Protein AF-A0A4U9IM00-F1 (afdb_monomer)

Mean predicted aligned error: 6.42 Å

Nearest PDB structures (foldseek):
  4ldp-assembly1_A  TM=7.781E-01  e=1.120E-02  Saccharopolyspora spinosa
  4lei-assembly1_A  TM=7.930E-01  e=1.567E-02  Saccharopolyspora spinosa
  8ina-assembly1_A  TM=5.988E-01  e=1.047E-02  Catharanthus roseus
  4ldp-assembly1_B  TM=6.568E-01  e=1.793E-02  Saccharopolyspora spinosa
  8inv-assembly1_A  TM=6.585E-01  e=3.281E-02  Catharanthus roseus

Foldseek 3Di:
DEEEEDEWPLDLVTLVVVLVVQVVCVVVVYAYEYEEAPVSVVSDDDPRHHYDHFDDDDPQQPVDDDPVSVVVSVVVRVVRCVVTPDDPPDCVSVDD

Organism: NCBI:txid83655

Sequence (96 aa):
MSHFAVITLPLYSHMHAMEALAKHLIVRGHRVTFFQQEEARTLLTEPQAHFIAVGNPTPFAMQEPGFFHLISGMASVTDMLCRELPSPSDSTILTP

pLDDT: mean 83.59, std 14.33, range [48.91, 97.62]

Structure (mmCIF, N/CA/C/O backbone):
data_AF-A0A4U9IM00-F1
#
_entry.id   AF-A0A4U9IM00-F1
#
loop_
_atom_site.group_PDB
_atom_site.id
_atom_site.type_symbol
_atom_site.label_atom_id
_atom_site.label_alt_id
_atom_site.label_comp_id
_atom_site.label_asym_id
_atom_site.label_entity_id
_atom_site.label_seq_id
_atom_site.pdbx_PDB_ins_code
_atom_site.Cartn_x
_atom_site.Cartn_y
_atom_site.Cartn_z
_atom_site.occupancy
_atom_site.B_iso_or_equiv
_atom_site.auth_seq_id
_atom_site.auth_comp_id
_atom_site.auth_asym_id
_atom_site.auth_atom_id
_atom_site.pdbx_PDB_model_num
ATOM 1 N N . MET A 1 1 ? -12.340 -5.238 16.573 1.00 81.00 1 MET A N 1
ATOM 2 C CA . MET A 1 1 ? -11.169 -4.555 15.989 1.00 81.00 1 MET A CA 1
ATOM 3 C C . MET A 1 1 ? -10.248 -5.602 15.407 1.00 81.00 1 MET A C 1
ATOM 5 O O . MET A 1 1 ? -9.998 -6.594 16.078 1.00 81.00 1 MET A O 1
ATOM 9 N N . SER A 1 2 ? -9.757 -5.358 14.197 1.00 91.88 2 SER A N 1
ATOM 10 C CA . SER A 1 2 ? -8.766 -6.207 13.525 1.00 91.88 2 SER A CA 1
ATOM 11 C C . SER A 1 2 ? -7.670 -5.313 12.966 1.00 91.88 2 SER A C 1
ATOM 13 O O . SER A 1 2 ? -7.904 -4.118 12.752 1.00 91.88 2 SER A O 1
ATOM 15 N N . HIS A 1 3 ? -6.505 -5.894 12.718 1.00 92.19 3 HIS A N 1
ATOM 16 C CA . HIS A 1 3 ? -5.399 -5.218 12.061 1.00 92.19 3 HIS A CA 1
ATOM 17 C C . HIS A 1 3 ? -5.157 -5.848 10.697 1.00 92.19 3 HIS A C 1
ATOM 19 O O . HIS A 1 3 ? -5.012 -7.063 10.589 1.00 92.19 3 HIS A O 1
ATOM 25 N N . PHE A 1 4 ? -5.156 -5.016 9.663 1.00 93.44 4 PHE A N 1
ATOM 26 C CA . PHE A 1 4 ? -4.866 -5.403 8.294 1.00 93.44 4 PHE A CA 1
ATOM 27 C C . PHE A 1 4 ? -3.475 -4.922 7.893 1.00 93.44 4 PHE A C 1
ATOM 29 O O . PHE A 1 4 ? -3.187 -3.724 7.924 1.00 93.44 4 PHE A O 1
ATOM 36 N N . ALA A 1 5 ? -2.631 -5.862 7.483 1.00 93.50 5 ALA A N 1
ATOM 37 C CA . ALA A 1 5 ? -1.410 -5.561 6.755 1.00 93.50 5 ALA A CA 1
ATOM 38 C C . ALA A 1 5 ? -1.743 -5.418 5.265 1.00 93.50 5 ALA A C 1
ATOM 40 O O . ALA A 1 5 ? -2.399 -6.285 4.684 1.00 93.50 5 ALA A O 1
ATOM 41 N N . VAL A 1 6 ? -1.299 -4.327 4.651 1.00 94.44 6 VAL A N 1
ATOM 42 C CA . VAL A 1 6 ? -1.419 -4.093 3.214 1.00 94.44 6 VAL A CA 1
ATOM 43 C C . VAL A 1 6 ? -0.048 -4.250 2.581 1.00 94.44 6 VAL A C 1
ATOM 45 O O . VAL A 1 6 ? 0.881 -3.500 2.875 1.00 94.44 6 VAL A O 1
ATOM 48 N N . ILE A 1 7 ? 0.038 -5.224 1.683 1.00 91.75 7 ILE A N 1
ATOM 49 C CA . ILE A 1 7 ? 1.196 -5.491 0.839 1.00 91.75 7 ILE A CA 1
ATOM 50 C C . ILE A 1 7 ? 0.685 -5.384 -0.592 1.00 91.75 7 ILE A C 1
ATOM 52 O O . ILE A 1 7 ? -0.228 -6.107 -0.989 1.00 91.75 7 ILE A O 1
ATOM 56 N N . THR A 1 8 ? 1.208 -4.427 -1.346 1.00 89.56 8 THR A N 1
ATOM 57 C CA . THR A 1 8 ? 0.742 -4.132 -2.703 1.00 89.56 8 THR A CA 1
ATOM 58 C C . THR A 1 8 ? 1.895 -3.641 -3.558 1.00 89.56 8 THR A C 1
ATOM 60 O O . THR A 1 8 ? 2.953 -3.297 -3.031 1.00 89.56 8 THR A O 1
ATOM 63 N N . LEU A 1 9 ? 1.703 -3.596 -4.877 1.00 84.81 9 LEU A N 1
ATOM 64 C CA . LEU A 1 9 ? 2.709 -3.033 -5.765 1.00 84.81 9 LEU A CA 1
ATOM 65 C C . LEU A 1 9 ? 2.946 -1.563 -5.391 1.00 84.81 9 LEU A C 1
ATOM 67 O O . LEU A 1 9 ? 1.971 -0.819 -5.250 1.00 84.81 9 LEU A O 1
ATOM 71 N N . PRO A 1 10 ? 4.207 -1.111 -5.320 1.00 85.50 10 PRO A N 1
ATOM 72 C CA . PRO A 1 10 ? 4.534 0.282 -5.030 1.00 85.50 10 PRO A CA 1
ATOM 73 C C . PRO A 1 10 ? 4.295 1.221 -6.235 1.00 85.50 10 PRO A C 1
ATOM 75 O O . PRO A 1 10 ? 5.077 2.110 -6.545 1.00 85.50 10 PRO A O 1
ATOM 78 N N . LEU A 1 11 ? 3.183 1.017 -6.941 1.00 86.31 11 LEU A N 1
ATOM 79 C CA . LEU A 1 11 ? 2.713 1.814 -8.066 1.00 86.31 11 LEU A CA 1
ATOM 80 C C . LEU A 1 11 ? 1.522 2.663 -7.644 1.00 86.31 11 LEU A C 1
ATOM 82 O O . LEU A 1 11 ? 0.645 2.185 -6.926 1.00 86.31 11 LEU A O 1
ATOM 86 N N . TYR A 1 12 ? 1.436 3.884 -8.177 1.00 89.06 12 TYR A N 1
ATOM 87 C CA . TYR A 1 12 ? 0.382 4.839 -7.825 1.00 89.06 12 TYR A CA 1
ATOM 88 C C . TYR A 1 12 ? -1.029 4.232 -7.869 1.00 89.06 12 TYR A C 1
ATOM 90 O O . TYR A 1 12 ? -1.768 4.325 -6.894 1.00 89.06 12 TYR A O 1
ATOM 98 N N . SER A 1 13 ? -1.392 3.550 -8.961 1.00 91.31 13 SER A N 1
ATOM 99 C CA . SER A 1 13 ? -2.733 2.968 -9.119 1.00 91.31 13 SER A CA 1
ATOM 100 C C . SER A 1 13 ? -3.071 1.924 -8.051 1.00 91.31 13 SER A C 1
ATOM 102 O O . SER A 1 13 ? -4.212 1.851 -7.602 1.00 91.31 13 SER A O 1
ATOM 104 N N . HIS A 1 14 ? -2.085 1.139 -7.619 1.00 91.94 14 HIS A N 1
ATOM 105 C CA . HIS A 1 14 ? -2.266 0.066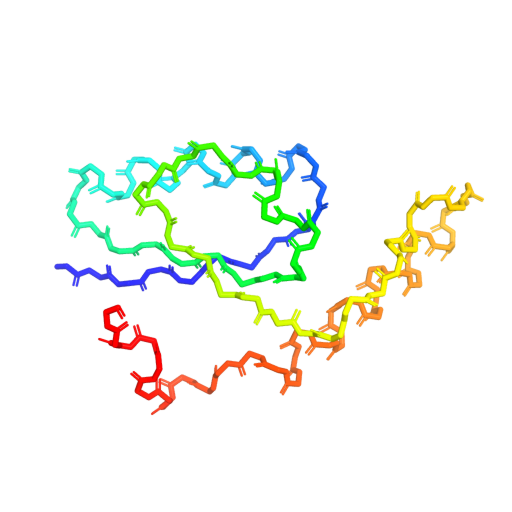 -6.646 1.00 91.94 14 HIS A CA 1
ATOM 106 C C . HIS A 1 14 ? -2.296 0.618 -5.221 1.00 91.94 14 HIS A C 1
ATOM 108 O O . HIS A 1 14 ? -3.169 0.252 -4.434 1.00 91.94 14 HIS A O 1
ATOM 114 N N . MET A 1 15 ? -1.383 1.540 -4.913 1.00 92.69 15 MET A N 1
ATOM 115 C CA . MET A 1 15 ? -1.331 2.227 -3.624 1.00 92.69 15 MET A CA 1
ATOM 116 C C . MET A 1 15 ? -2.613 3.024 -3.385 1.00 92.69 15 MET A C 1
ATOM 118 O O . MET A 1 15 ? -3.243 2.867 -2.343 1.00 92.69 15 MET A O 1
ATOM 122 N N . HIS A 1 16 ? -3.067 3.791 -4.380 1.00 94.69 16 HIS A N 1
ATOM 123 C CA . HIS A 1 16 ? -4.272 4.607 -4.262 1.00 94.69 16 HIS A CA 1
ATOM 124 C C . HIS A 1 16 ? -5.548 3.763 -4.107 1.00 94.69 16 HIS A C 1
ATOM 126 O O . HIS A 1 16 ? -6.409 4.081 -3.286 1.00 94.69 16 HIS A O 1
ATOM 132 N N . ALA A 1 17 ? -5.663 2.651 -4.842 1.00 95.75 17 ALA A N 1
ATOM 133 C CA . ALA A 1 17 ? -6.794 1.734 -4.695 1.00 95.75 17 ALA A CA 1
ATOM 134 C C . ALA A 1 17 ? -6.840 1.101 -3.293 1.00 95.75 17 ALA A C 1
ATOM 136 O O . ALA A 1 17 ? -7.898 1.060 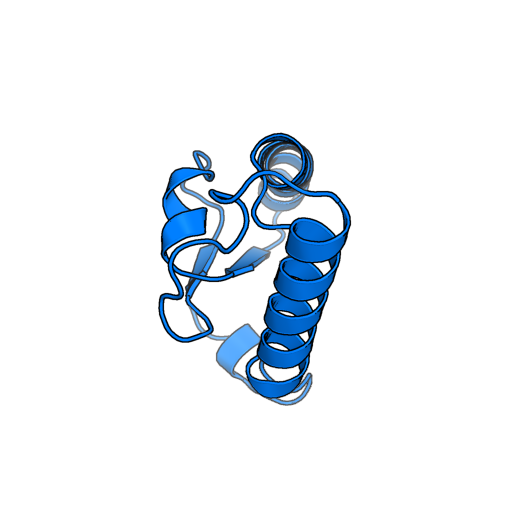-2.659 1.00 95.75 17 ALA A O 1
ATOM 137 N N . MET A 1 18 ? -5.692 0.650 -2.781 1.00 97.12 18 MET A N 1
ATOM 138 C CA . MET A 1 18 ? -5.611 0.064 -1.442 1.00 97.12 18 MET A CA 1
ATOM 139 C C . MET A 1 18 ? -5.811 1.098 -0.335 1.00 97.12 18 MET A C 1
ATOM 141 O O . MET A 1 18 ? -6.407 0.783 0.692 1.00 97.12 18 MET A O 1
ATOM 145 N N . GLU A 1 19 ? -5.384 2.340 -0.544 1.00 96.06 19 GLU A N 1
ATOM 146 C CA . GLU A 1 19 ? -5.662 3.449 0.363 1.00 96.06 19 GLU A CA 1
ATOM 147 C C . GLU A 1 19 ? -7.165 3.752 0.455 1.00 96.06 19 GLU A C 1
ATOM 149 O O . GLU A 1 19 ? -7.689 3.943 1.553 1.00 96.06 19 GLU A O 1
ATOM 154 N N . ALA A 1 20 ? -7.892 3.736 -0.665 1.00 96.69 20 ALA A N 1
ATOM 155 C CA . ALA A 1 20 ? -9.345 3.908 -0.651 1.00 96.69 20 ALA A CA 1
ATOM 156 C C . ALA A 1 20 ? -10.044 2.812 0.176 1.00 96.69 20 ALA A C 1
ATOM 158 O O . ALA A 1 20 ? -10.957 3.096 0.957 1.00 96.69 20 ALA A O 1
ATOM 159 N N . LEU A 1 21 ? -9.575 1.565 0.072 1.00 96.75 21 LEU A N 1
ATOM 160 C CA . LEU A 1 21 ? -10.046 0.472 0.923 1.00 96.75 21 LEU A CA 1
ATOM 161 C C . LEU A 1 21 ? -9.655 0.686 2.395 1.00 96.75 21 LEU A C 1
ATOM 163 O O . LEU A 1 21 ? -10.486 0.494 3.286 1.00 96.75 21 LEU A O 1
ATOM 167 N N . ALA A 1 22 ? -8.420 1.120 2.656 1.00 96.94 22 ALA A N 1
ATOM 168 C CA . ALA A 1 22 ? -7.916 1.383 3.998 1.00 96.94 22 ALA A CA 1
ATOM 169 C C . ALA A 1 22 ? -8.768 2.427 4.726 1.00 96.94 22 ALA A C 1
ATOM 171 O O . ALA A 1 22 ? -9.171 2.182 5.860 1.00 96.94 22 ALA A O 1
ATOM 172 N N . LYS A 1 23 ? -9.147 3.523 4.055 1.00 96.94 23 LYS A N 1
ATOM 173 C CA . LYS A 1 23 ? -10.055 4.550 4.600 1.00 96.94 23 LYS A CA 1
ATOM 174 C C . LYS A 1 23 ? -11.349 3.938 5.134 1.00 96.94 23 LYS A C 1
ATOM 176 O O . LYS A 1 23 ? -11.765 4.204 6.259 1.00 96.94 23 LYS A O 1
ATOM 181 N N . HIS A 1 24 ? -11.964 3.048 4.360 1.00 97.62 24 HIS A N 1
ATOM 182 C CA . HIS A 1 24 ? -13.190 2.365 4.763 1.00 97.62 24 HIS A CA 1
ATOM 183 C C . HIS A 1 24 ? -13.001 1.378 5.923 1.00 97.62 24 HIS A C 1
ATOM 185 O O . HIS A 1 24 ? -13.939 1.159 6.694 1.00 97.62 24 HIS A O 1
ATOM 191 N N . LEU A 1 25 ? -11.832 0.751 6.044 1.00 96.88 25 LEU A N 1
ATOM 192 C CA . LEU A 1 25 ? -11.506 -0.125 7.171 1.00 96.88 25 LEU A CA 1
ATOM 193 C C . LEU A 1 25 ? -11.237 0.696 8.440 1.00 96.88 25 LEU A C 1
ATOM 195 O O . LEU A 1 25 ? -11.770 0.372 9.500 1.00 96.88 25 LEU A O 1
ATOM 199 N N . ILE A 1 26 ? -10.497 1.797 8.319 1.00 96.38 26 ILE A N 1
ATOM 200 C CA . ILE A 1 26 ? -10.173 2.711 9.418 1.00 96.38 26 ILE A CA 1
ATOM 201 C C . ILE A 1 26 ? -11.443 3.324 10.013 1.00 96.38 26 ILE A C 1
ATOM 203 O O . ILE A 1 26 ? -11.640 3.256 11.224 1.00 96.38 26 ILE A O 1
ATOM 207 N N . VAL A 1 27 ? -12.369 3.810 9.177 1.00 96.75 27 VAL A N 1
ATOM 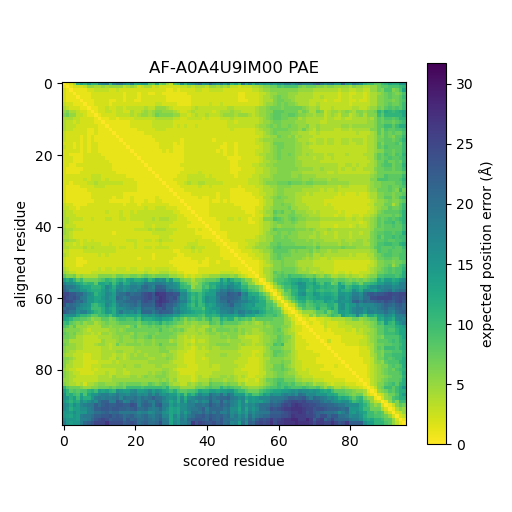208 C CA . VAL A 1 27 ? -13.667 4.352 9.629 1.00 96.75 27 VAL A CA 1
ATOM 209 C C . VAL A 1 27 ? -14.486 3.326 10.422 1.00 96.75 27 VAL A C 1
ATOM 211 O O . VAL A 1 27 ? -15.231 3.691 11.327 1.00 96.75 27 VAL A O 1
ATOM 214 N N . ARG A 1 28 ? -14.336 2.029 10.132 1.00 96.12 28 ARG A N 1
ATOM 215 C CA . ARG A 1 28 ? -14.991 0.944 10.885 1.00 96.12 28 ARG A CA 1
ATOM 216 C C . ARG A 1 28 ? -14.257 0.565 12.176 1.00 96.12 28 ARG A C 1
ATOM 218 O O . ARG A 1 28 ? -14.658 -0.382 12.850 1.00 96.12 28 ARG A O 1
ATOM 225 N N . GLY A 1 29 ? -13.195 1.284 12.530 1.00 96.00 29 GLY A N 1
ATOM 226 C CA . GLY A 1 29 ? -12.368 0.992 13.692 1.00 96.00 29 GLY A CA 1
ATOM 227 C C . GLY A 1 29 ? -11.445 -0.200 13.460 1.00 96.00 29 GLY A C 1
ATOM 228 O O . GLY A 1 29 ? -11.252 -1.010 14.362 1.00 96.00 29 GLY A O 1
ATOM 229 N N . HIS A 1 30 ? -10.896 -0.366 12.259 1.00 96.06 30 HIS A N 1
ATOM 230 C CA . HIS A 1 30 ? -9.784 -1.287 12.028 1.00 96.06 30 HIS A CA 1
ATOM 231 C C . HIS A 1 30 ? -8.469 -0.522 11.925 1.00 96.06 30 HIS A C 1
ATOM 233 O O . HIS A 1 30 ? -8.443 0.648 11.558 1.00 96.06 30 HIS A O 1
ATOM 239 N N . ARG A 1 31 ? -7.364 -1.195 12.240 1.00 93.44 31 ARG A N 1
ATOM 240 C CA . ARG A 1 31 ? -6.024 -0.662 11.986 1.00 93.44 31 ARG A CA 1
ATOM 241 C C . ARG A 1 31 ? -5.548 -1.153 10.632 1.00 93.44 31 ARG A C 1
ATOM 243 O O . ARG A 1 31 ? -5.794 -2.309 10.287 1.00 93.44 31 ARG A O 1
ATOM 250 N N . VAL A 1 32 ? -4.871 -0.292 9.883 1.00 96.12 32 VAL A N 1
ATOM 251 C CA . VAL A 1 32 ? -4.299 -0.642 8.583 1.00 96.12 32 VAL A CA 1
ATOM 252 C C . VAL A 1 32 ? -2.856 -0.162 8.540 1.00 96.12 32 VAL A C 1
ATOM 254 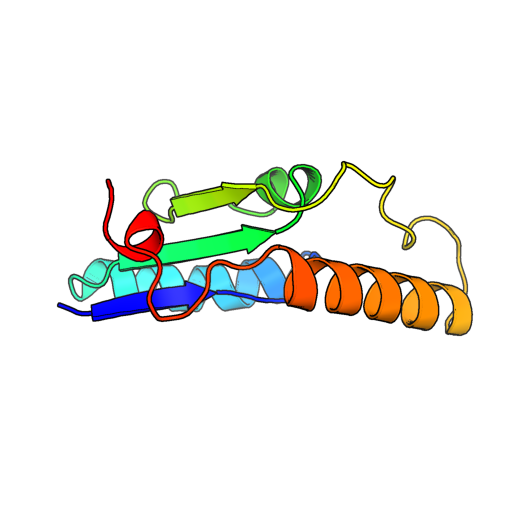O O . VAL A 1 32 ? -2.601 1.016 8.784 1.00 96.12 32 VAL A O 1
ATOM 257 N N . THR A 1 33 ? -1.936 -1.075 8.230 1.00 95.62 33 THR A N 1
ATOM 258 C CA . THR A 1 33 ? -0.510 -0.772 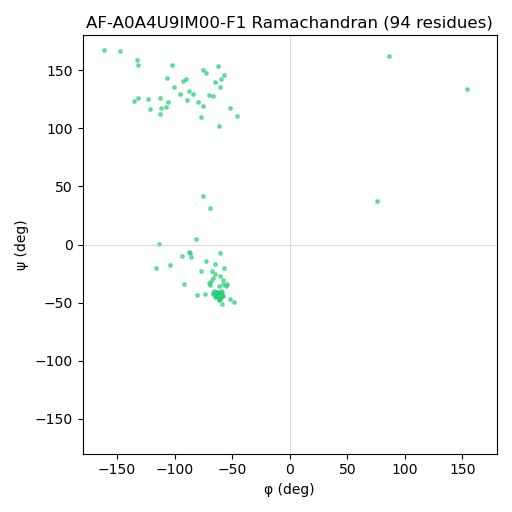8.064 1.00 95.62 33 THR A CA 1
ATOM 259 C C . THR A 1 33 ? -0.047 -1.203 6.685 1.00 95.62 33 THR A C 1
ATOM 261 O O . THR A 1 33 ? -0.203 -2.363 6.312 1.00 95.62 33 THR A O 1
ATOM 264 N N . PHE A 1 34 ? 0.536 -0.273 5.941 1.00 94.62 34 PHE A N 1
ATOM 265 C CA . PHE A 1 34 ? 1.199 -0.529 4.672 1.00 94.62 34 PHE A CA 1
ATOM 266 C C . PHE A 1 34 ? 2.654 -0.910 4.928 1.00 94.62 34 PHE A C 1
ATOM 268 O O . PHE A 1 34 ? 3.347 -0.227 5.682 1.00 94.62 34 PHE A O 1
ATOM 275 N N . PHE A 1 35 ? 3.104 -1.987 4.290 1.00 93.12 35 PHE A N 1
ATOM 276 C CA . PHE A 1 35 ? 4.496 -2.427 4.325 1.00 93.12 35 PHE A CA 1
ATOM 277 C C . PHE A 1 35 ? 5.093 -2.266 2.939 1.00 93.12 35 PHE A C 1
ATOM 279 O O . PHE A 1 35 ? 4.660 -2.935 1.996 1.00 93.12 35 PHE A O 1
ATOM 286 N N . GLN A 1 36 ? 6.041 -1.342 2.805 1.00 91.44 36 GLN A N 1
ATOM 287 C CA . GLN A 1 36 ? 6.675 -1.075 1.523 1.00 91.44 36 GLN A CA 1
ATOM 288 C C . GLN A 1 36 ? 8.009 -0.338 1.680 1.00 91.44 36 GLN A C 1
ATOM 290 O O . GLN A 1 36 ? 8.299 0.189 2.748 1.00 91.44 36 GLN A O 1
ATOM 295 N N . GLN A 1 37 ? 8.799 -0.269 0.611 1.00 89.44 37 GLN A N 1
ATOM 296 C CA . GLN A 1 37 ? 9.988 0.588 0.534 1.00 89.44 37 GLN A CA 1
ATOM 297 C C . GLN A 1 37 ? 9.649 2.064 0.777 1.00 89.44 37 GLN A C 1
ATOM 299 O O . GLN A 1 37 ? 8.573 2.527 0.390 1.00 89.44 37 GLN A O 1
ATOM 304 N N . GLU A 1 38 ? 10.570 2.805 1.403 1.00 90.44 38 GLU A N 1
ATOM 305 C CA . GLU A 1 38 ? 10.352 4.183 1.874 1.00 90.44 38 GLU A CA 1
ATOM 306 C C . GLU A 1 38 ? 9.864 5.130 0.765 1.00 90.44 38 GLU A C 1
ATOM 308 O O . GLU A 1 38 ? 9.017 5.986 1.008 1.00 90.44 38 GLU A O 1
ATOM 313 N N . GLU A 1 39 ? 10.302 4.941 -0.480 1.00 86.69 39 GLU A N 1
ATOM 314 C CA . GLU A 1 39 ? 9.890 5.751 -1.632 1.00 86.69 39 GLU A CA 1
ATOM 315 C C . GLU A 1 39 ? 8.370 5.720 -1.855 1.00 86.69 39 GLU A C 1
ATOM 317 O O . GLU A 1 39 ? 7.760 6.726 -2.236 1.00 86.69 39 GLU A O 1
ATOM 322 N N . ALA A 1 40 ? 7.734 4.582 -1.566 1.00 89.62 40 ALA A N 1
ATOM 323 C CA . ALA A 1 40 ? 6.298 4.402 -1.730 1.00 89.62 40 ALA A CA 1
ATOM 324 C C . ALA A 1 40 ? 5.475 5.153 -0.676 1.00 89.62 40 ALA A C 1
ATOM 326 O O . ALA A 1 40 ? 4.274 5.340 -0.881 1.00 89.62 40 ALA A O 1
ATOM 327 N N . ARG A 1 41 ? 6.090 5.636 0.415 1.00 91.19 41 ARG A N 1
ATOM 328 C CA . ARG A 1 41 ? 5.416 6.490 1.407 1.00 91.19 41 ARG A CA 1
ATOM 329 C C . ARG A 1 41 ? 4.791 7.717 0.745 1.00 91.19 41 ARG A C 1
ATOM 331 O O . ARG A 1 41 ? 3.701 8.128 1.125 1.00 91.19 41 ARG A O 1
ATOM 338 N N . THR A 1 42 ? 5.451 8.267 -0.276 1.00 91.38 42 THR A N 1
ATOM 339 C CA . THR A 1 42 ? 4.974 9.440 -1.030 1.00 91.38 42 THR A CA 1
ATOM 340 C C . THR A 1 42 ? 3.675 9.191 -1.804 1.00 91.38 42 THR A C 1
ATOM 342 O O . THR A 1 42 ? 3.007 10.143 -2.203 1.00 91.38 42 THR A O 1
ATOM 345 N N . LEU A 1 43 ? 3.299 7.923 -2.002 1.00 91.31 43 LEU A N 1
ATOM 346 C CA . LEU A 1 43 ? 2.072 7.518 -2.687 1.00 91.31 43 LEU A CA 1
ATOM 347 C C . LEU A 1 43 ? 0.866 7.418 -1.740 1.00 91.31 43 LEU A C 1
ATOM 349 O O . LEU A 1 43 ? -0.245 7.188 -2.218 1.00 91.31 43 LEU A O 1
ATOM 353 N N . LEU A 1 44 ? 1.073 7.575 -0.427 1.00 93.25 44 LEU A N 1
ATOM 354 C CA . LEU A 1 44 ? 0.010 7.610 0.573 1.00 93.25 44 LEU A CA 1
ATOM 355 C C . LEU A 1 44 ? -0.314 9.047 0.980 1.00 93.25 44 LEU A C 1
ATOM 357 O O . LEU A 1 44 ? 0.560 9.868 1.247 1.00 93.25 44 LEU A O 1
ATOM 361 N N . THR A 1 45 ? -1.607 9.324 1.054 1.00 93.69 45 THR A N 1
ATOM 362 C CA . THR A 1 45 ? -2.202 10.596 1.460 1.00 93.69 45 THR A CA 1
ATOM 363 C C . THR A 1 45 ? -3.026 10.487 2.741 1.00 93.69 45 THR A C 1
ATOM 365 O O . THR A 1 45 ? -3.270 11.504 3.384 1.00 93.69 45 THR A O 1
ATOM 368 N N . GLU A 1 46 ? -3.464 9.285 3.127 1.00 94.31 46 GLU A N 1
ATOM 369 C CA . GLU A 1 46 ? -4.306 9.047 4.298 1.00 94.31 46 GLU A CA 1
ATOM 370 C C . GLU A 1 46 ? -3.482 9.097 5.596 1.00 94.31 46 GLU A C 1
ATOM 372 O O . GLU A 1 46 ? -2.715 8.172 5.866 1.00 94.31 46 GLU A O 1
ATOM 377 N N . PRO A 1 47 ? -3.650 10.128 6.446 1.00 91.75 47 PRO A N 1
ATOM 378 C CA . PRO A 1 47 ? -2.825 10.302 7.641 1.00 91.75 47 PRO A CA 1
ATOM 379 C C . PRO A 1 47 ? -3.059 9.230 8.712 1.00 91.7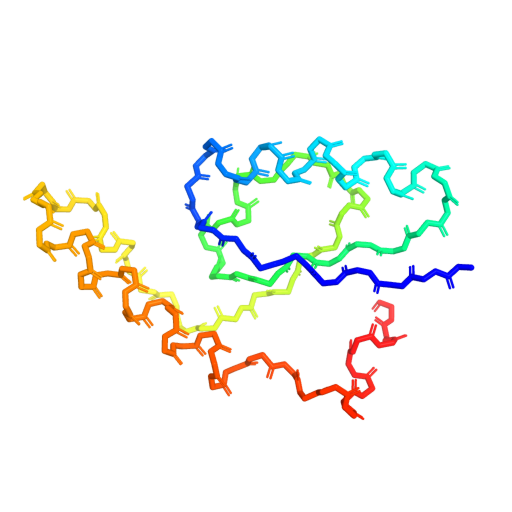5 47 PRO A C 1
ATOM 381 O O . PRO A 1 47 ? -2.192 9.025 9.557 1.00 91.75 47 PRO A O 1
ATOM 384 N N . GLN A 1 48 ? -4.220 8.563 8.712 1.00 94.06 48 GLN A N 1
ATOM 385 C CA . GLN A 1 48 ? -4.526 7.498 9.675 1.00 94.06 48 GLN A CA 1
ATOM 386 C C . GLN A 1 48 ? -4.038 6.113 9.221 1.00 94.06 48 GLN A C 1
ATOM 388 O O . GLN A 1 48 ? -4.112 5.154 9.991 1.00 94.06 48 GLN A O 1
ATOM 393 N N . ALA A 1 49 ? -3.548 5.982 7.985 1.00 94.44 49 ALA A N 1
ATOM 394 C CA . ALA A 1 49 ? -2.919 4.757 7.519 1.00 94.44 49 ALA A CA 1
ATOM 395 C C . ALA A 1 49 ? -1.475 4.697 8.033 1.00 94.44 49 ALA A C 1
ATOM 397 O O . ALA A 1 49 ? -0.662 5.580 7.763 1.00 94.44 49 ALA A O 1
ATOM 398 N N . HIS A 1 50 ? -1.137 3.638 8.768 1.00 94.44 50 HIS A N 1
ATOM 399 C CA . HIS A 1 50 ? 0.229 3.439 9.239 1.00 94.44 50 HIS A CA 1
ATOM 400 C C . HIS A 1 50 ? 1.115 2.964 8.080 1.00 94.44 50 HIS A C 1
ATOM 402 O O . HIS A 1 50 ? 0.654 2.259 7.181 1.00 94.44 50 HIS A O 1
ATOM 408 N N . PHE A 1 51 ? 2.401 3.306 8.124 1.00 93.94 51 PHE A N 1
ATOM 409 C CA . PHE A 1 51 ? 3.382 2.884 7.126 1.00 93.94 51 PHE A CA 1
ATOM 410 C C . PHE A 1 51 ? 4.658 2.417 7.816 1.00 93.94 51 PHE A C 1
ATOM 412 O O . PHE A 1 51 ? 5.261 3.181 8.574 1.00 93.94 51 PHE A O 1
ATOM 419 N N . ILE A 1 52 ? 5.059 1.181 7.531 1.00 93.44 52 ILE A N 1
ATOM 420 C CA . ILE A 1 52 ? 6.320 0.600 7.978 1.00 93.44 52 ILE A CA 1
ATOM 421 C C . ILE A 1 52 ? 7.199 0.411 6.748 1.00 93.44 52 ILE A C 1
ATOM 423 O O . ILE A 1 52 ? 6.858 -0.344 5.834 1.00 93.44 52 ILE A O 1
ATOM 427 N N . ALA A 1 53 ? 8.325 1.121 6.753 1.00 91.12 53 ALA A N 1
ATOM 428 C CA . ALA A 1 53 ? 9.342 0.985 5.732 1.00 91.12 53 ALA A CA 1
ATOM 429 C C . ALA A 1 53 ? 10.034 -0.372 5.874 1.00 91.12 53 ALA A C 1
ATOM 431 O O . ALA A 1 53 ? 10.479 -0.729 6.966 1.00 91.12 53 ALA A O 1
ATOM 432 N N . VAL A 1 54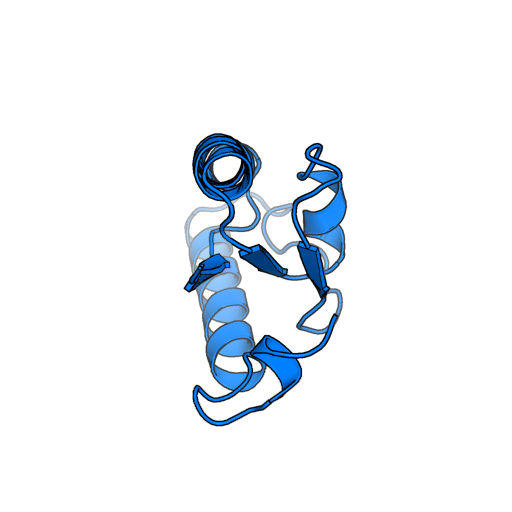 ? 10.114 -1.111 4.774 1.00 89.94 54 VAL A N 1
ATOM 433 C CA . VAL A 1 54 ? 10.856 -2.371 4.667 1.00 89.94 54 VAL A CA 1
ATOM 434 C C . VAL A 1 54 ? 11.716 -2.331 3.414 1.00 89.94 54 VAL A C 1
ATOM 436 O O . VAL A 1 54 ? 11.397 -1.643 2.445 1.00 89.94 54 VAL A O 1
ATOM 439 N N . GLY A 1 55 ? 12.796 -3.083 3.415 1.00 83.69 55 GLY A N 1
ATOM 440 C CA . GLY A 1 55 ? 13.780 -3.094 2.356 1.00 83.69 55 GLY A CA 1
ATOM 441 C C . GLY A 1 55 ? 14.834 -2.020 2.536 1.00 83.69 55 GLY A C 1
ATOM 442 O O . GLY A 1 55 ? 14.650 -1.005 3.210 1.00 83.69 55 GLY A O 1
ATOM 443 N N . ASN A 1 56 ? 15.941 -2.212 1.827 1.00 74.81 56 ASN A N 1
ATOM 444 C CA . ASN A 1 56 ? 16.800 -1.090 1.490 1.00 74.81 56 ASN A CA 1
ATOM 445 C C . ASN A 1 56 ? 16.121 -0.230 0.411 1.00 74.81 56 ASN A C 1
ATOM 447 O O . ASN A 1 56 ? 15.434 -0.784 -0.459 1.00 74.81 56 ASN A O 1
ATOM 451 N N . PRO A 1 57 ? 16.344 1.098 0.421 1.00 65.06 57 PRO A N 1
ATOM 452 C CA . PRO A 1 57 ? 15.945 1.964 -0.677 1.00 65.06 57 PRO A CA 1
ATOM 453 C C . PRO A 1 57 ? 16.690 1.508 -1.930 1.00 65.06 57 PRO A C 1
ATOM 455 O O . PRO A 1 57 ? 17.891 1.733 -2.093 1.00 65.06 57 PRO A O 1
ATOM 458 N N . THR A 1 58 ? 15.995 0.785 -2.801 1.00 62.88 58 THR A N 1
ATOM 459 C CA . THR A 1 58 ? 16.483 0.529 -4.150 1.00 62.88 58 THR A CA 1
ATOM 460 C C . THR A 1 58 ? 15.846 1.586 -5.029 1.00 62.88 58 THR A C 1
ATOM 462 O O . THR A 1 58 ? 14.618 1.709 -4.967 1.00 62.88 58 THR A O 1
ATOM 465 N N . PRO A 1 59 ? 16.612 2.315 -5.865 1.00 58.31 59 PRO A N 1
ATOM 466 C CA . PRO A 1 59 ? 16.003 3.163 -6.873 1.00 58.31 59 PRO A CA 1
ATOM 467 C C . PRO A 1 59 ? 15.032 2.278 -7.629 1.00 58.31 59 PRO A C 1
ATOM 469 O O . PRO A 1 59 ? 15.414 1.225 -8.142 1.00 58.31 59 PRO A O 1
ATOM 472 N N . PHE A 1 60 ? 13.764 2.656 -7.541 1.00 57.38 60 PHE A N 1
ATOM 473 C CA . PHE A 1 60 ? 12.651 1.885 -8.036 1.00 57.38 60 PHE A CA 1
ATOM 474 C C . PHE A 1 60 ? 13.025 1.393 -9.433 1.00 57.38 60 PHE A C 1
ATOM 476 O O . PHE A 1 60 ? 13.155 2.206 -10.352 1.00 57.38 60 PHE A O 1
ATOM 483 N N . ALA A 1 61 ? 13.251 0.083 -9.590 1.00 51.12 61 ALA A N 1
ATOM 484 C CA . ALA A 1 61 ? 13.663 -0.549 -10.849 1.00 51.12 61 ALA A CA 1
ATOM 485 C C . ALA A 1 61 ? 12.524 -0.513 -11.891 1.00 51.12 61 ALA A C 1
ATOM 487 O O . ALA A 1 61 ? 12.320 -1.425 -12.676 1.00 51.12 61 ALA A O 1
ATOM 488 N N . MET A 1 62 ? 11.700 0.527 -11.840 1.00 53.59 62 MET A N 1
ATOM 489 C CA . MET A 1 62 ? 10.636 0.854 -12.768 1.00 53.59 62 MET A CA 1
ATOM 490 C C . MET A 1 62 ? 10.943 2.145 -13.533 1.00 53.59 62 MET A C 1
ATOM 492 O O . MET A 1 62 ? 10.117 2.572 -14.334 1.00 53.59 62 MET A O 1
ATOM 496 N N . GLN A 1 63 ? 12.095 2.784 -13.286 1.00 55.84 63 GLN A N 1
ATOM 497 C CA . GLN A 1 63 ? 12.550 3.925 -14.086 1.00 55.84 63 GLN A CA 1
ATOM 498 C C . GLN A 1 63 ? 13.132 3.500 -15.441 1.00 55.84 63 GLN A C 1
ATOM 500 O O . GLN A 1 63 ? 13.097 4.287 -16.383 1.00 55.84 63 GLN A O 1
ATOM 505 N N . GLU A 1 64 ? 13.594 2.254 -15.571 1.00 58.56 64 GLU A N 1
ATOM 506 C CA . GLU A 1 64 ? 14.105 1.735 -16.839 1.00 58.56 64 GLU A CA 1
ATOM 507 C C . GLU A 1 64 ? 12.967 1.113 -17.670 1.00 58.56 64 GLU A C 1
ATOM 509 O O . GLU A 1 64 ? 12.255 0.217 -17.194 1.00 58.56 64 GLU A O 1
ATOM 514 N N . PRO A 1 65 ? 12.761 1.562 -18.920 1.00 61.56 65 PRO A N 1
ATOM 515 C CA . PRO A 1 65 ? 11.702 1.045 -19.772 1.00 61.56 65 PRO A CA 1
ATOM 516 C C . PRO A 1 65 ? 11.965 -0.418 -20.155 1.00 61.56 65 PRO A C 1
ATOM 518 O O . PRO A 1 65 ? 13.012 -0.765 -20.693 1.00 61.56 65 PRO A O 1
ATOM 521 N N . GLY A 1 66 ? 10.975 -1.287 -19.941 1.00 78.56 66 GLY A N 1
ATOM 522 C CA . GLY A 1 66 ? 11.019 -2.666 -20.426 1.00 78.56 66 GLY A CA 1
ATOM 523 C C . GLY A 1 66 ? 10.179 -3.624 -19.591 1.00 78.56 66 GLY A C 1
ATOM 524 O O . GLY A 1 66 ? 10.271 -3.653 -18.368 1.00 78.56 66 GLY A O 1
ATOM 525 N N . PHE A 1 67 ? 9.388 -4.465 -20.257 1.00 81.94 67 PHE A N 1
ATOM 526 C CA . PHE A 1 67 ? 8.518 -5.442 -19.594 1.00 81.94 67 PHE A CA 1
ATOM 527 C C . PHE A 1 67 ? 9.295 -6.421 -18.700 1.00 81.94 67 PHE A C 1
ATOM 529 O O . PHE A 1 67 ? 8.902 -6.671 -17.565 1.00 81.94 67 PHE A O 1
ATOM 536 N N . PHE A 1 68 ? 10.434 -6.931 -19.178 1.00 83.81 68 PHE A N 1
ATOM 537 C CA . PHE A 1 68 ? 11.268 -7.841 -18.390 1.00 83.81 68 PHE A CA 1
ATOM 538 C C . PHE A 1 68 ? 11.941 -7.149 -17.209 1.00 83.81 68 PHE A C 1
ATOM 540 O O . PHE A 1 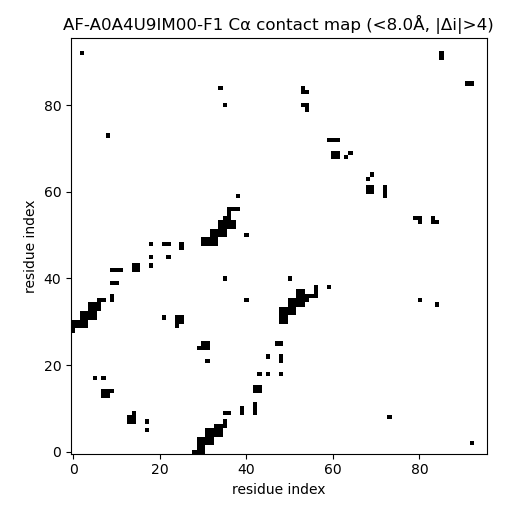68 ? 12.061 -7.756 -16.153 1.00 83.81 68 PHE A O 1
ATOM 547 N N . HIS A 1 69 ? 12.324 -5.879 -17.360 1.00 79.06 69 HIS A N 1
ATOM 548 C CA . HIS A 1 69 ? 12.892 -5.111 -16.257 1.00 79.06 69 HIS A CA 1
ATOM 549 C C . HIS A 1 69 ? 11.843 -4.872 -15.164 1.00 79.06 69 HIS A C 1
ATOM 551 O O . HIS A 1 69 ? 12.121 -5.098 -13.991 1.00 79.06 69 HIS A O 1
ATOM 557 N N . LEU A 1 70 ? 10.604 -4.558 -15.558 1.00 80.44 70 LEU A N 1
ATOM 558 C CA . LEU A 1 70 ? 9.463 -4.470 -14.648 1.00 80.44 70 LEU A CA 1
ATOM 559 C C . LEU A 1 70 ? 9.203 -5.798 -13.922 1.00 80.44 70 LEU A C 1
ATOM 561 O O . LEU A 1 70 ? 9.044 -5.797 -12.705 1.00 80.44 70 LEU A O 1
ATOM 565 N N . ILE A 1 71 ? 9.221 -6.933 -14.631 1.00 84.50 71 ILE A N 1
ATOM 566 C CA . ILE A 1 71 ? 9.076 -8.259 -14.004 1.00 84.50 71 ILE A CA 1
ATOM 567 C C . ILE A 1 71 ? 10.207 -8.523 -13.008 1.00 84.50 71 ILE A C 1
ATOM 569 O O .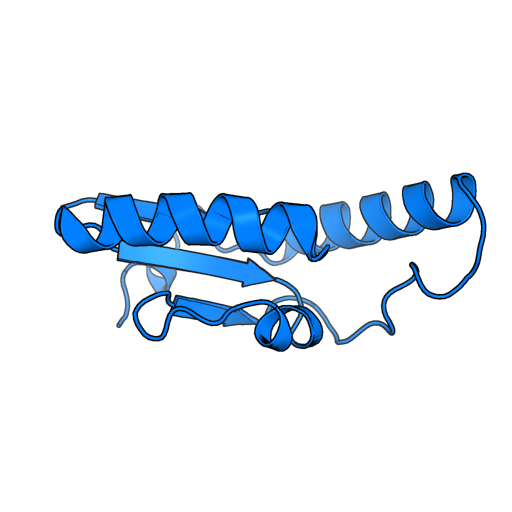 ILE A 1 71 ? 9.940 -8.947 -11.886 1.00 84.50 71 ILE A O 1
ATOM 573 N N . SER A 1 72 ? 11.462 -8.282 -13.392 1.00 84.19 72 SER A N 1
ATOM 574 C CA . SER A 1 72 ? 12.616 -8.498 -12.516 1.00 84.19 72 SER A CA 1
ATOM 575 C C . SER A 1 72 ? 12.580 -7.587 -11.291 1.00 84.19 72 SER A C 1
ATOM 577 O O . SER A 1 72 ? 12.831 -8.056 -10.182 1.00 84.19 72 SER A O 1
ATOM 579 N N . GLY A 1 73 ? 12.200 -6.320 -11.465 1.00 81.75 73 GLY A N 1
ATOM 580 C CA . GLY A 1 73 ? 11.986 -5.382 -10.368 1.00 81.75 73 GLY A CA 1
ATOM 581 C C . GLY A 1 73 ? 10.893 -5.867 -9.417 1.00 81.75 73 GLY A C 1
ATOM 582 O O . GLY A 1 73 ? 11.112 -5.938 -8.211 1.00 81.75 73 GLY A O 1
ATOM 583 N N . MET A 1 74 ? 9.749 -6.310 -9.947 1.00 83.06 74 MET A N 1
ATOM 584 C CA . MET A 1 74 ? 8.664 -6.879 -9.141 1.00 83.06 74 MET A CA 1
ATOM 585 C C . MET A 1 74 ? 9.077 -8.154 -8.399 1.00 83.06 74 MET A C 1
ATOM 587 O O . MET A 1 74 ? 8.727 -8.319 -7.230 1.00 83.06 74 MET A O 1
ATOM 591 N N . ALA A 1 75 ? 9.826 -9.049 -9.048 1.00 85.69 75 ALA A N 1
ATOM 592 C CA . ALA A 1 75 ? 10.340 -10.262 -8.421 1.00 85.69 75 ALA A CA 1
ATOM 593 C C . ALA A 1 75 ? 11.306 -9.930 -7.276 1.00 85.69 75 ALA A C 1
ATOM 595 O O . ALA A 1 75 ? 11.200 -10.522 -6.206 1.00 85.69 75 ALA A O 1
ATOM 596 N N . SER A 1 76 ? 12.183 -8.940 -7.467 1.00 85.00 76 SER A N 1
ATOM 597 C CA . SER A 1 76 ? 13.101 -8.461 -6.429 1.00 85.00 76 SER A CA 1
ATOM 598 C C . SER A 1 76 ? 12.361 -7.840 -5.242 1.00 85.00 76 SER A C 1
ATOM 600 O O . SER A 1 76 ? 12.692 -8.135 -4.098 1.00 85.00 76 SER A O 1
ATOM 602 N N . VAL A 1 77 ? 11.347 -7.002 -5.492 1.00 84.00 77 VAL A N 1
ATOM 603 C CA . VAL A 1 77 ? 10.517 -6.416 -4.424 1.00 84.00 77 VAL A CA 1
ATOM 604 C C . VAL A 1 77 ? 9.758 -7.510 -3.672 1.00 84.00 77 VAL A C 1
ATOM 606 O O . VAL A 1 77 ? 9.690 -7.487 -2.448 1.00 84.00 77 VAL A O 1
ATOM 609 N N . THR A 1 78 ? 9.225 -8.500 -4.388 1.00 86.50 78 THR A N 1
ATOM 610 C CA . THR A 1 78 ? 8.508 -9.626 -3.773 1.00 86.50 78 THR A CA 1
ATOM 611 C C . THR A 1 78 ? 9.438 -10.481 -2.912 1.00 86.50 78 THR A C 1
ATOM 613 O O . THR A 1 78 ? 9.080 -10.806 -1.784 1.00 86.50 78 THR A O 1
ATOM 616 N N . ASP A 1 79 ? 10.635 -10.821 -3.401 1.00 88.94 79 ASP A N 1
ATOM 617 C CA . ASP A 1 79 ? 11.642 -11.562 -2.626 1.00 88.94 79 ASP A CA 1
ATOM 618 C C . ASP A 1 79 ? 12.065 -10.795 -1.364 1.00 88.94 79 ASP A C 1
ATOM 620 O O . ASP A 1 79 ? 12.137 -11.394 -0.291 1.00 88.94 79 ASP A O 1
ATOM 624 N N . MET A 1 80 ? 12.256 -9.474 -1.460 1.00 88.94 80 MET A N 1
ATOM 625 C CA . MET A 1 80 ? 12.517 -8.619 -0.297 1.00 88.94 80 MET A CA 1
ATOM 626 C C . MET A 1 80 ? 11.373 -8.704 0.719 1.00 88.94 80 MET A C 1
ATOM 628 O O . MET A 1 80 ? 11.611 -9.018 1.883 1.00 88.94 80 MET A O 1
ATOM 632 N N . LEU A 1 81 ? 10.124 -8.512 0.284 1.00 87.19 81 LEU A N 1
ATOM 633 C CA . LEU A 1 81 ? 8.960 -8.563 1.172 1.00 87.19 81 LEU A CA 1
ATOM 634 C C . LEU A 1 81 ? 8.840 -9.925 1.868 1.00 87.19 81 LEU A C 1
ATOM 636 O O . LEU A 1 81 ? 8.579 -9.981 3.066 1.00 87.19 81 LEU A O 1
ATOM 640 N N . CYS A 1 82 ? 9.098 -11.025 1.159 1.00 88.19 82 CYS A N 1
ATOM 641 C CA . CYS A 1 82 ? 9.105 -12.366 1.747 1.00 88.19 82 CYS A CA 1
ATOM 642 C C . CYS A 1 82 ? 10.146 -12.543 2.865 1.00 88.19 82 CYS A C 1
ATOM 644 O O . CYS A 1 82 ? 9.954 -13.393 3.733 1.00 88.19 82 CYS A O 1
ATOM 646 N N . ARG A 1 83 ? 11.249 -11.785 2.840 1.00 87.56 83 ARG A N 1
ATOM 647 C CA . ARG A 1 83 ? 12.322 -11.861 3.844 1.00 87.56 83 ARG A CA 1
ATOM 648 C C . ARG A 1 83 ? 12.126 -10.887 4.997 1.00 87.56 83 ARG A C 1
ATOM 650 O O . ARG A 1 83 ? 12.535 -11.193 6.111 1.00 87.56 83 ARG A O 1
ATOM 657 N N . GLU A 1 84 ? 11.563 -9.718 4.713 1.00 87.06 84 GLU A N 1
ATOM 658 C CA . GLU A 1 84 ? 11.564 -8.584 5.640 1.00 87.06 84 GLU A CA 1
ATOM 659 C C . GLU A 1 84 ? 10.234 -8.351 6.349 1.00 87.06 84 GLU A C 1
ATOM 661 O O . GLU A 1 84 ? 10.194 -7.672 7.376 1.00 87.06 84 GLU A O 1
ATOM 666 N N . LEU A 1 85 ? 9.138 -8.909 5.833 1.00 85.69 85 LEU A N 1
ATOM 667 C CA . LEU A 1 85 ? 7.861 -8.811 6.522 1.00 85.69 85 LEU A CA 1
ATOM 668 C C . LEU A 1 85 ? 7.908 -9.547 7.869 1.00 85.69 85 LEU A C 1
ATOM 670 O O . LEU A 1 85 ? 8.451 -10.653 7.953 1.00 85.69 85 LEU A O 1
ATOM 674 N N . PRO A 1 86 ? 7.300 -8.964 8.918 1.00 79.06 86 PRO A N 1
ATOM 675 C CA . PRO A 1 86 ? 7.233 -9.600 10.222 1.00 79.06 86 PRO A CA 1
ATOM 676 C C . PRO A 1 86 ? 6.500 -10.936 10.126 1.00 79.06 86 PRO A C 1
ATOM 678 O O . PRO A 1 86 ? 5.511 -11.083 9.398 1.00 79.06 86 PRO A O 1
ATOM 681 N N . SER A 1 87 ? 6.973 -11.915 10.896 1.00 69.62 87 SER A N 1
ATOM 682 C CA . SER A 1 87 ? 6.279 -13.192 11.004 1.00 69.62 87 SER A CA 1
ATOM 683 C C . SER A 1 87 ? 4.883 -12.975 11.613 1.00 69.62 87 SER A C 1
ATOM 685 O O . SER A 1 87 ? 4.689 -12.040 12.389 1.00 69.62 87 SER A O 1
ATOM 687 N N . PRO A 1 88 ? 3.883 -13.832 11.343 1.00 61.00 88 PRO A N 1
ATOM 688 C CA . PRO A 1 88 ? 2.559 -13.706 11.967 1.00 61.00 88 PRO A CA 1
ATOM 689 C C . PRO A 1 88 ? 2.598 -13.731 13.507 1.00 61.00 88 PRO A C 1
ATOM 691 O O . PRO A 1 88 ? 1.655 -13.293 14.161 1.00 61.00 88 PRO A O 1
ATOM 694 N N . SER A 1 89 ? 3.679 -14.268 14.077 1.00 55.16 89 SER A N 1
ATOM 695 C CA . SER A 1 89 ? 3.977 -14.312 15.509 1.00 55.16 89 SER A CA 1
ATOM 696 C C . SER A 1 89 ? 4.685 -13.065 16.049 1.00 55.16 89 SER A C 1
ATOM 698 O O . SER A 1 89 ? 4.799 -12.935 17.267 1.00 55.16 89 SER A O 1
ATOM 700 N N . ASP A 1 90 ? 5.164 -12.163 15.189 1.00 57.66 90 ASP A N 1
ATOM 701 C CA . ASP A 1 90 ? 5.859 -10.952 15.613 1.00 57.66 90 ASP A CA 1
ATOM 702 C C . ASP A 1 90 ? 4.882 -9.907 16.150 1.00 57.66 90 ASP A C 1
ATOM 704 O O . ASP A 1 90 ? 4.020 -9.363 15.453 1.00 57.66 90 ASP A O 1
ATOM 708 N N . SER A 1 91 ? 5.091 -9.557 17.416 1.00 54.09 91 SER A N 1
ATOM 709 C CA . SER A 1 91 ? 4.375 -8.511 18.148 1.00 54.09 91 SER A CA 1
ATOM 710 C C . SER A 1 91 ? 4.504 -7.107 17.541 1.00 54.09 91 SER A C 1
ATOM 712 O O . SER A 1 91 ? 3.786 -6.208 17.970 1.00 54.09 91 SER A O 1
ATOM 714 N N . THR A 1 92 ? 5.349 -6.910 16.525 1.00 55.75 92 THR A N 1
ATOM 715 C CA . THR A 1 92 ? 5.514 -5.646 15.784 1.00 55.75 92 THR A CA 1
ATOM 716 C C . THR A 1 92 ? 4.253 -5.246 15.016 1.00 55.75 92 THR A C 1
ATOM 718 O O . THR A 1 92 ? 4.006 -4.062 14.811 1.00 55.75 92 THR A O 1
ATOM 721 N N . ILE A 1 93 ? 3.402 -6.213 14.652 1.00 52.28 93 ILE A N 1
ATOM 722 C CA . ILE A 1 93 ? 2.066 -5.929 14.109 1.00 52.28 93 ILE A CA 1
ATOM 723 C C . ILE A 1 93 ? 1.189 -5.281 15.205 1.00 52.28 93 ILE A C 1
ATOM 725 O O . ILE A 1 93 ? 0.345 -4.450 14.922 1.00 52.28 93 ILE A O 1
ATOM 729 N N . LEU A 1 94 ? 1.408 -5.565 16.490 1.00 51.59 94 LEU A N 1
ATOM 730 C CA . LEU A 1 94 ? 0.538 -5.104 17.580 1.00 51.59 94 LEU A CA 1
ATOM 731 C C . LEU A 1 94 ? 0.969 -3.790 18.251 1.00 51.59 94 LEU A C 1
ATOM 733 O O . LEU A 1 94 ? 0.198 -3.250 19.051 1.00 51.59 94 LEU A O 1
ATOM 737 N N . THR A 1 95 ? 2.159 -3.263 17.961 1.00 49.78 95 THR A N 1
ATOM 738 C CA . THR A 1 95 ? 2.672 -2.052 18.622 1.00 49.78 95 THR A CA 1
ATOM 739 C C . THR A 1 95 ? 2.296 -0.748 17.896 1.00 49.78 95 THR A C 1
ATOM 741 O O . THR A 1 95 ? 2.216 -0.746 16.669 1.00 49.78 95 THR A O 1
ATOM 744 N N . PRO A 1 96 ? 1.998 0.326 18.660 1.00 48.91 96 PRO A N 1
ATOM 745 C CA . PRO A 1 96 ? 1.420 1.586 18.176 1.00 48.91 96 PRO A CA 1
ATOM 746 C C . PRO A 1 96 ? 2.342 2.415 17.277 1.00 48.91 96 PRO A C 1
ATOM 748 O O . PRO A 1 96 ? 3.572 2.386 17.501 1.00 48.91 96 PRO A O 1
#

Secondary structure (DSSP, 8-state):
--EEEE---SSHHHHHHHHHHHHHHHHTT-EEEEEE-GGGGGG---TTSEEEE-S-----TTSS--HHHHHHHHHHHHHHHHHHSPPTT-GGGT--

Radius of gyration: 13.91 Å; Cα contacts (8 Å, |Δi|>4): 111; chains: 1; bounding box: 32×25×39 Å

Solvent-accessible surface area (backbone atoms only — not comparable to full-atom values): 5835 Å² total; per-residue (Å²): 122,56,78,44,80,44,76,70,61,87,41,65,74,50,39,46,53,51,47,59,52,41,53,60,40,42,76,73,54,29,50,41,34,38,53,42,40,62,78,45,56,77,56,60,82,61,85,83,53,43,76,46,72,39,76,75,87,60,81,66,53,69,78,57,91,48,74,66,46,40,49,51,35,49,50,51,52,49,55,44,47,75,70,63,55,76,55,98,82,44,64,73,79,76,57,135